Protein AF-A0A7C4AKG2-F1 (afdb_monomer_lite)

Sequence (169 aa):
MPSVFLPKSRSYVWLLIKYLGFLAVGFGIYYTAYYFLSGSSMAKLESRNDQLVRSIRKMEIEFDAARKSDAIGGKTPAETLNLFISALEKGDYNTASQYIALEKRAVWLRDVGTEGPGKVYIQALKKTALRMNAAAPPKEGVSSYVISSPMEISFIKYESGVWKIGRLP

Structure (mmCIF, N/CA/C/O backbone):
data_AF-A0A7C4AKG2-F1
#
_entry.id   AF-A0A7C4AKG2-F1
#
loop_
_atom_site.group_PDB
_atom_site.id
_atom_site.type_symbol
_atom_site.label_atom_id
_atom_site.label_alt_id
_atom_site.label_comp_id
_atom_site.label_asym_id
_atom_site.label_entity_id
_atom_site.label_seq_id
_atom_site.pdbx_PDB_ins_code
_atom_site.Cartn_x
_atom_site.Cartn_y
_atom_site.Cartn_z
_atom_site.occupancy
_atom_site.B_iso_or_equiv
_atom_site.auth_seq_id
_atom_site.auth_comp_id
_atom_site.auth_asym_id
_atom_site.auth_atom_id
_atom_site.pdbx_PDB_model_num
ATOM 1 N N . MET A 1 1 ? 85.076 -5.536 -35.094 1.00 50.56 1 MET A N 1
ATOM 2 C CA . MET A 1 1 ? 83.663 -5.128 -34.936 1.00 50.56 1 MET A CA 1
ATOM 3 C C . MET A 1 1 ? 83.006 -5.208 -36.307 1.00 50.56 1 MET A C 1
ATOM 5 O O . MET A 1 1 ? 83.473 -4.495 -37.187 1.00 50.56 1 MET A O 1
ATOM 9 N N . PRO A 1 2 ? 82.039 -6.108 -36.556 1.00 49.00 2 PRO A N 1
ATOM 10 C CA . PRO A 1 2 ? 81.408 -6.198 -37.867 1.00 49.00 2 PRO A CA 1
ATOM 11 C C . PRO A 1 2 ? 80.412 -5.046 -38.034 1.00 49.00 2 PRO A C 1
ATOM 13 O O . PRO A 1 2 ? 79.529 -4.844 -37.201 1.00 49.00 2 PRO A O 1
ATOM 16 N N . SER A 1 3 ? 80.586 -4.265 -39.097 1.00 54.28 3 SER A N 1
ATOM 17 C CA . SER A 1 3 ? 79.656 -3.222 -39.510 1.00 54.28 3 SER A CA 1
ATOM 18 C C . SER A 1 3 ? 78.363 -3.864 -40.011 1.00 54.28 3 SER A C 1
ATOM 20 O O . SER A 1 3 ? 78.359 -4.668 -40.943 1.00 54.28 3 SER A O 1
ATOM 22 N N . VAL A 1 4 ? 77.249 -3.515 -39.368 1.00 64.44 4 VAL A N 1
ATOM 23 C CA . VAL A 1 4 ? 75.906 -3.920 -39.791 1.00 64.44 4 VAL A CA 1
ATOM 24 C C . VAL A 1 4 ? 75.612 -3.227 -41.122 1.00 64.44 4 VAL A C 1
ATOM 26 O O . VAL A 1 4 ? 75.349 -2.026 -41.171 1.00 64.44 4 VAL A O 1
ATOM 29 N N . PHE A 1 5 ? 75.710 -3.980 -42.217 1.00 57.97 5 PHE A N 1
ATOM 30 C CA . PHE A 1 5 ? 75.322 -3.536 -43.552 1.00 57.97 5 PHE A CA 1
ATOM 31 C C . PHE A 1 5 ? 73.809 -3.286 -43.567 1.00 57.97 5 PHE A C 1
ATOM 33 O O . PHE A 1 5 ? 73.014 -4.222 -43.625 1.00 57.97 5 PHE A O 1
ATOM 40 N N . LEU A 1 6 ? 73.399 -2.018 -43.504 1.00 62.53 6 LEU A N 1
ATOM 41 C CA . LEU A 1 6 ? 72.012 -1.633 -43.749 1.00 62.53 6 LEU A CA 1
ATOM 42 C C . LEU A 1 6 ? 71.757 -1.675 -45.268 1.00 62.53 6 LEU A C 1
ATOM 44 O O . LEU A 1 6 ? 72.402 -0.930 -46.012 1.00 62.53 6 LEU A O 1
ATOM 48 N N . PRO A 1 7 ? 70.855 -2.542 -45.766 1.00 60.66 7 PRO A N 1
ATOM 49 C CA . PRO A 1 7 ? 70.584 -2.645 -47.193 1.00 60.66 7 PRO A CA 1
ATOM 50 C C . PRO A 1 7 ? 69.912 -1.373 -47.737 1.00 60.66 7 PRO A C 1
ATOM 52 O O . PRO A 1 7 ? 69.17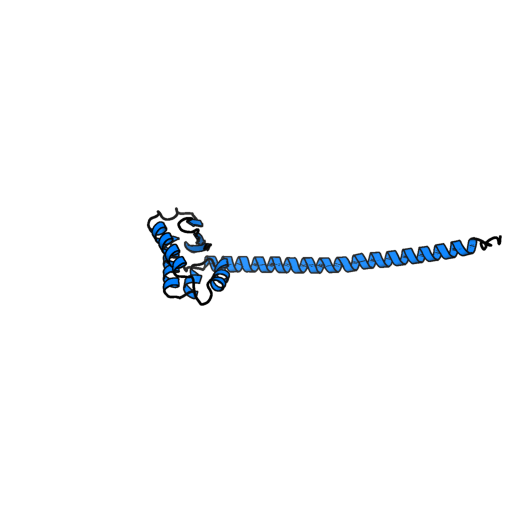4 -0.672 -47.045 1.00 60.66 7 PRO A O 1
ATOM 55 N N . LYS A 1 8 ? 70.182 -1.083 -49.016 1.00 60.53 8 LYS A N 1
ATOM 56 C CA . LYS A 1 8 ? 69.795 0.133 -49.754 1.00 60.53 8 LYS A CA 1
ATOM 57 C C . LYS A 1 8 ? 68.313 0.509 -49.538 1.00 60.53 8 LYS A C 1
ATOM 59 O O . LYS A 1 8 ? 67.394 -0.197 -49.952 1.00 60.53 8 LYS A O 1
ATOM 64 N N . SER A 1 9 ? 68.112 1.677 -48.929 1.00 59.25 9 SER A N 1
ATOM 65 C CA . SER A 1 9 ? 66.906 2.179 -48.239 1.00 59.25 9 SER A CA 1
ATOM 66 C C . SER A 1 9 ? 65.594 2.279 -49.031 1.00 59.25 9 SER A C 1
ATOM 68 O O . SER A 1 9 ? 64.530 2.410 -48.427 1.00 59.25 9 SER A O 1
ATOM 70 N N . ARG A 1 10 ? 65.612 2.203 -50.368 1.00 62.56 10 ARG A N 1
ATOM 71 C CA . ARG A 1 10 ? 64.397 2.376 -51.191 1.00 62.56 10 ARG A CA 1
ATOM 72 C C . ARG A 1 10 ? 63.394 1.223 -51.064 1.00 62.56 10 ARG A C 1
ATOM 74 O O . ARG A 1 10 ? 62.197 1.462 -51.175 1.00 62.56 10 ARG A O 1
ATOM 81 N N . SER A 1 11 ? 63.859 -0.000 -50.800 1.00 71.38 11 SER A N 1
ATOM 82 C CA . SER A 1 11 ? 62.978 -1.176 -50.676 1.00 71.38 11 SER A CA 1
ATOM 83 C C . SER A 1 11 ? 62.216 -1.197 -49.342 1.00 71.38 11 SER A C 1
ATOM 85 O O . SER A 1 11 ? 61.018 -1.474 -49.302 1.00 71.38 11 SER A O 1
ATOM 87 N N . TYR A 1 12 ? 62.880 -0.806 -48.248 1.00 79.69 12 TYR A N 1
ATOM 88 C CA . TYR A 1 12 ? 62.289 -0.806 -46.906 1.00 79.69 12 TYR A CA 1
ATOM 89 C C . TYR A 1 12 ? 61.207 0.267 -46.736 1.00 79.69 12 TYR A C 1
ATOM 91 O O . TYR A 1 12 ? 60.150 -0.002 -46.173 1.00 79.69 12 TYR A O 1
ATOM 99 N N . VAL A 1 13 ? 61.425 1.462 -47.296 1.00 79.19 13 VAL A N 1
ATOM 100 C CA . VAL A 1 13 ? 60.422 2.540 -47.296 1.00 79.19 13 VAL A CA 1
ATOM 101 C C . VAL A 1 13 ? 59.141 2.095 -48.005 1.00 79.19 13 VAL A C 1
ATOM 103 O O . VAL A 1 13 ? 58.044 2.376 -47.532 1.00 79.19 13 VAL A O 1
ATOM 106 N N . TRP A 1 14 ? 59.255 1.346 -49.102 1.00 82.62 14 TRP A N 1
ATOM 107 C CA . TRP A 1 14 ? 58.087 0.878 -49.844 1.00 82.62 14 TRP A CA 1
ATOM 108 C C . TRP A 1 14 ? 57.310 -0.224 -49.106 1.00 82.62 14 TRP A C 1
ATOM 110 O O . TRP A 1 14 ? 56.079 -0.228 -49.117 1.00 82.62 14 TRP A O 1
ATOM 120 N N . LEU A 1 15 ? 58.012 -1.117 -48.400 1.00 85.81 15 LEU A N 1
ATOM 121 C CA . LEU A 1 15 ? 57.387 -2.089 -47.495 1.00 85.81 15 LEU A CA 1
ATOM 122 C C . LEU A 1 15 ? 56.675 -1.398 -46.322 1.00 85.81 15 LEU A C 1
ATOM 124 O O . LEU A 1 15 ? 55.551 -1.768 -45.988 1.00 85.81 15 LEU A O 1
ATOM 128 N N . LEU A 1 16 ? 57.284 -0.354 -45.753 1.00 85.81 16 LEU A N 1
ATOM 129 C CA . LEU A 1 16 ? 56.698 0.434 -44.669 1.00 85.81 16 LEU A CA 1
ATOM 130 C C . LEU A 1 16 ? 55.415 1.154 -45.115 1.00 85.81 16 LEU A C 1
ATOM 132 O O . LEU A 1 16 ? 54.411 1.113 -44.409 1.00 85.81 16 LEU A O 1
ATOM 136 N N . ILE A 1 17 ? 55.420 1.759 -46.308 1.00 88.06 17 ILE A N 1
ATOM 137 C CA . ILE A 1 17 ? 54.239 2.422 -46.887 1.00 88.06 17 ILE A CA 1
ATOM 138 C C . ILE A 1 17 ? 53.090 1.425 -47.071 1.00 88.06 17 ILE A C 1
ATOM 140 O O . ILE A 1 17 ? 51.952 1.728 -46.718 1.00 88.06 17 ILE A O 1
ATOM 144 N N . LYS A 1 18 ? 53.370 0.215 -47.570 1.00 90.06 18 LYS A N 1
ATOM 145 C CA . LYS A 1 18 ? 52.351 -0.838 -47.705 1.00 90.06 18 LYS A CA 1
ATOM 146 C C . LYS A 1 18 ? 51.782 -1.278 -46.365 1.00 90.06 18 LYS A C 1
ATOM 148 O O . LYS A 1 18 ? 50.572 -1.448 -46.245 1.00 90.06 18 LYS A O 1
ATOM 153 N N . TYR A 1 19 ? 52.649 -1.452 -45.372 1.00 92.56 19 TYR A N 1
ATOM 154 C CA . TYR A 1 19 ? 52.239 -1.852 -44.033 1.00 92.56 19 TYR A CA 1
ATOM 155 C C . TYR A 1 19 ? 51.352 -0.787 -43.373 1.00 92.56 19 TYR A C 1
ATOM 157 O O . TYR A 1 19 ? 50.293 -1.111 -42.841 1.00 92.56 19 TYR A O 1
ATOM 165 N N . LEU A 1 20 ? 51.724 0.493 -43.489 1.00 93.06 20 LEU A N 1
ATOM 166 C CA . LEU A 1 20 ? 50.911 1.617 -43.016 1.00 93.06 20 LEU A CA 1
ATOM 167 C C . LEU A 1 20 ? 49.576 1.722 -43.761 1.00 93.06 20 LEU A C 1
ATOM 169 O O . LEU A 1 20 ? 48.547 1.960 -43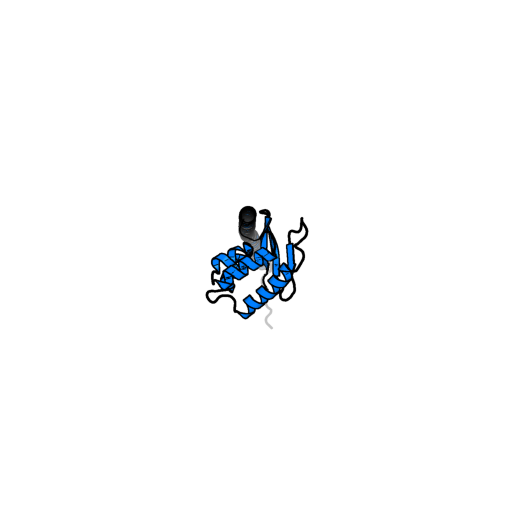.133 1.00 93.06 20 LEU A O 1
ATOM 173 N N . GLY A 1 21 ? 49.571 1.485 -45.075 1.00 93.50 21 GLY A N 1
ATOM 174 C CA . GLY A 1 21 ? 48.341 1.416 -45.865 1.00 93.50 21 GLY A CA 1
ATOM 175 C C . GLY A 1 21 ? 47.401 0.309 -45.380 1.00 93.50 21 GLY A C 1
ATOM 176 O O . GLY A 1 21 ? 46.211 0.548 -45.199 1.00 93.50 21 GLY A O 1
ATOM 177 N N . PHE A 1 22 ? 47.933 -0.881 -45.094 1.00 94.75 22 PHE A N 1
ATOM 178 C CA . PHE A 1 22 ? 47.146 -1.995 -44.561 1.00 94.75 22 PHE A CA 1
ATOM 179 C C . PHE A 1 22 ? 46.589 -1.697 -43.161 1.00 94.75 22 PHE A C 1
ATOM 181 O O . PHE A 1 22 ? 45.421 -1.970 -42.890 1.00 94.75 22 PHE A O 1
ATOM 188 N N . LEU A 1 23 ? 47.391 -1.071 -42.295 1.00 93.81 23 LEU A N 1
ATOM 189 C CA . LEU A 1 23 ? 46.958 -0.613 -40.972 1.00 93.81 23 LEU A CA 1
ATOM 190 C C . LEU A 1 23 ? 45.820 0.407 -41.061 1.00 93.81 23 LEU A C 1
ATOM 192 O O . LEU A 1 23 ? 44.834 0.276 -40.341 1.00 93.81 23 LEU A O 1
ATOM 196 N N . ALA A 1 24 ? 45.924 1.387 -41.962 1.00 94.19 24 ALA A N 1
ATOM 197 C CA . ALA A 1 24 ? 44.886 2.394 -42.164 1.00 94.19 24 ALA A CA 1
ATOM 198 C C . ALA A 1 24 ? 43.566 1.771 -42.648 1.00 94.19 24 ALA A C 1
ATOM 200 O O . ALA A 1 24 ? 42.497 2.119 -42.147 1.00 94.19 24 ALA A O 1
ATOM 201 N N . VAL A 1 25 ? 43.637 0.803 -43.568 1.00 95.12 25 VAL A N 1
ATOM 202 C CA . VAL A 1 25 ? 42.460 0.051 -44.033 1.00 95.12 25 VAL A CA 1
ATOM 203 C C . VAL A 1 25 ? 41.852 -0.771 -42.897 1.00 95.12 25 VAL A C 1
ATOM 205 O O . VAL A 1 25 ? 40.643 -0.708 -42.683 1.00 95.12 25 VAL A O 1
ATOM 208 N N . GLY A 1 26 ? 42.674 -1.486 -42.125 1.00 93.50 26 GLY A N 1
ATOM 209 C CA . GLY A 1 26 ? 42.213 -2.242 -40.960 1.00 93.50 26 GLY A CA 1
ATOM 210 C C . GLY A 1 26 ? 41.526 -1.350 -39.924 1.00 93.50 26 GLY A C 1
ATOM 211 O O . GLY A 1 26 ? 40.462 -1.699 -39.415 1.00 93.50 26 GLY A O 1
ATOM 212 N N . PHE A 1 27 ? 42.077 -0.160 -39.673 1.00 94.44 27 PHE A N 1
ATOM 213 C CA . PHE A 1 27 ? 41.489 0.816 -38.759 1.00 94.44 27 PHE A CA 1
ATOM 214 C C . PHE A 1 27 ? 40.159 1.372 -39.286 1.00 94.44 27 PHE A C 1
ATOM 216 O O . PHE A 1 27 ? 39.202 1.495 -38.526 1.00 94.44 27 PHE A O 1
ATOM 223 N N . GLY A 1 28 ? 40.059 1.636 -40.593 1.00 93.88 28 GLY A N 1
ATOM 224 C CA . GLY A 1 28 ? 38.810 2.054 -41.235 1.00 93.88 28 GLY A CA 1
ATOM 225 C C . GLY A 1 28 ? 37.708 0.992 -41.149 1.00 93.88 28 GLY A C 1
ATOM 226 O O . GLY A 1 28 ? 36.565 1.308 -40.812 1.00 93.88 28 GLY A O 1
ATOM 227 N N . ILE A 1 29 ? 38.048 -0.281 -41.377 1.00 94.06 29 ILE A N 1
ATOM 228 C CA . ILE A 1 29 ? 37.113 -1.410 -41.226 1.00 94.06 29 ILE A CA 1
ATOM 229 C C . ILE A 1 29 ? 36.678 -1.555 -39.762 1.00 94.06 29 ILE A C 1
ATOM 231 O O . ILE A 1 29 ? 35.491 -1.703 -39.481 1.00 94.06 29 ILE A O 1
ATOM 235 N N . TYR A 1 30 ? 37.615 -1.459 -38.817 1.00 91.94 30 TYR A N 1
ATOM 236 C CA . TYR A 1 30 ? 37.304 -1.510 -37.390 1.00 91.94 30 TYR A CA 1
ATOM 237 C C . TYR A 1 30 ? 36.344 -0.386 -36.972 1.00 91.94 30 TYR A C 1
ATOM 239 O O . TYR A 1 30 ? 35.341 -0.645 -36.308 1.00 91.94 30 TYR A O 1
ATOM 247 N N . TYR A 1 31 ? 36.610 0.851 -37.398 1.00 92.38 31 TYR A N 1
ATOM 248 C CA . TYR A 1 31 ? 35.794 2.010 -37.038 1.00 92.38 31 TYR A CA 1
ATOM 249 C C . TYR A 1 31 ? 34.383 1.915 -37.634 1.00 92.38 31 TYR A C 1
ATOM 251 O O . TYR A 1 31 ? 33.394 2.115 -36.933 1.00 92.38 31 TYR A O 1
ATOM 259 N N . THR A 1 32 ? 34.265 1.530 -38.908 1.00 88.50 32 THR A N 1
ATOM 260 C CA . THR A 1 32 ? 32.957 1.338 -39.561 1.00 88.50 32 THR A CA 1
ATOM 261 C C . THR A 1 32 ? 32.143 0.215 -38.912 1.00 88.50 32 THR A C 1
ATOM 263 O O . THR A 1 32 ? 30.958 0.409 -38.634 1.00 88.50 32 THR A O 1
ATOM 266 N N . ALA A 1 33 ? 32.770 -0.918 -38.575 1.00 87.56 33 ALA A N 1
ATOM 267 C CA . ALA A 1 33 ? 32.116 -1.995 -37.835 1.00 87.56 33 ALA A CA 1
ATOM 268 C C . ALA A 1 33 ? 31.666 -1.542 -36.434 1.00 87.56 33 ALA A C 1
ATOM 270 O O . ALA A 1 33 ? 30.532 -1.806 -36.036 1.00 87.56 33 ALA A O 1
ATOM 271 N N . TYR A 1 34 ? 32.509 -0.807 -35.704 1.00 87.31 34 TYR A N 1
ATOM 272 C CA . TYR A 1 34 ? 32.188 -0.300 -34.369 1.00 87.31 34 TYR A CA 1
ATOM 273 C C . TYR A 1 34 ? 30.950 0.610 -34.368 1.00 87.31 34 TYR A C 1
ATOM 275 O O . TYR A 1 34 ? 30.047 0.418 -33.549 1.00 87.31 34 TYR A O 1
ATOM 283 N N . TYR A 1 35 ? 30.847 1.556 -35.308 1.00 84.19 35 TYR A N 1
ATOM 284 C CA . TYR A 1 35 ? 29.681 2.446 -35.408 1.00 84.19 35 TYR A CA 1
ATOM 285 C C . TYR A 1 35 ? 28.405 1.702 -35.824 1.00 84.19 35 TYR A C 1
ATOM 287 O O . TYR A 1 35 ? 27.331 1.959 -35.280 1.00 84.19 35 TYR A O 1
ATOM 295 N N . PHE A 1 36 ? 28.512 0.734 -36.737 1.00 84.75 36 PHE A N 1
ATOM 296 C CA . PHE A 1 36 ? 27.357 -0.049 -37.177 1.00 84.75 36 PHE A CA 1
ATOM 297 C C . PHE A 1 36 ? 26.822 -0.976 -36.069 1.00 84.75 36 PHE A C 1
ATOM 299 O O . PHE A 1 36 ? 25.615 -1.026 -35.818 1.00 84.75 36 PHE A O 1
ATOM 306 N N . LEU A 1 37 ? 27.709 -1.671 -35.343 1.00 75.94 37 LEU A N 1
ATOM 307 C CA . LEU A 1 37 ? 27.306 -2.543 -34.234 1.00 75.94 37 LEU A CA 1
ATOM 308 C C . LEU A 1 37 ? 26.783 -1.751 -33.024 1.00 75.94 37 LEU A C 1
ATOM 310 O O . LEU A 1 37 ? 25.796 -2.167 -32.407 1.00 75.94 37 LEU A O 1
ATOM 314 N N . SER A 1 38 ? 27.385 -0.603 -32.699 1.00 71.00 38 SER A N 1
ATOM 315 C CA . SER A 1 38 ? 26.947 0.230 -31.567 1.00 71.00 38 SER A CA 1
ATOM 316 C C . SER A 1 38 ? 25.569 0.870 -31.796 1.00 71.00 38 SER A C 1
ATOM 318 O O . SER A 1 38 ? 24.749 0.871 -30.875 1.00 71.00 38 SER A O 1
ATOM 320 N N . GLY A 1 39 ? 25.237 1.288 -33.025 1.00 67.88 39 GLY A N 1
ATOM 321 C CA . GLY A 1 39 ? 23.898 1.791 -33.371 1.00 67.88 39 GLY A CA 1
ATOM 322 C C . GLY A 1 39 ? 22.780 0.753 -33.190 1.00 67.88 39 GLY A C 1
ATOM 323 O O . GLY A 1 39 ? 21.706 1.068 -32.674 1.00 67.88 39 GLY A O 1
ATOM 324 N N . SER A 1 40 ? 23.044 -0.518 -33.518 1.00 63.62 40 SER A N 1
ATOM 325 C CA . SER A 1 40 ? 22.061 -1.606 -33.356 1.00 63.62 40 SER A CA 1
ATOM 326 C C . SER A 1 40 ? 21.737 -1.937 -31.889 1.00 63.62 40 SER A C 1
ATOM 328 O O . SER A 1 40 ? 20.643 -2.415 -31.576 1.00 63.62 40 SER A O 1
ATOM 330 N N . SER A 1 41 ? 22.673 -1.656 -30.977 1.00 64.56 41 SER A N 1
ATOM 331 C CA . SER A 1 41 ? 22.493 -1.877 -29.538 1.00 64.56 41 SER A CA 1
ATOM 332 C C . SER A 1 41 ? 21.624 -0.789 -28.901 1.00 64.56 41 SER A C 1
ATOM 334 O O . SER A 1 41 ? 20.784 -1.097 -28.054 1.00 64.56 41 SER A O 1
ATOM 336 N N . MET A 1 42 ? 21.754 0.459 -29.362 1.00 63.66 42 MET A N 1
ATOM 337 C CA . MET A 1 42 ? 20.968 1.595 -28.863 1.00 63.66 42 MET A CA 1
ATOM 338 C C . MET A 1 42 ? 19.490 1.502 -29.263 1.00 63.66 42 MET A C 1
ATOM 340 O O . MET A 1 42 ? 18.624 1.687 -28.413 1.00 63.66 42 MET A O 1
ATOM 344 N N . ALA A 1 43 ? 19.184 1.083 -30.496 1.00 68.88 43 ALA A N 1
ATOM 345 C CA . ALA A 1 43 ? 17.798 0.883 -30.936 1.00 68.88 43 ALA A CA 1
ATOM 346 C C . ALA A 1 43 ? 17.054 -0.184 -30.099 1.00 68.88 43 ALA A C 1
ATOM 348 O O . ALA A 1 43 ? 15.869 -0.047 -29.788 1.00 68.88 43 ALA A O 1
ATOM 349 N N . LYS A 1 44 ? 17.753 -1.250 -29.674 1.00 73.19 44 LYS A N 1
ATOM 350 C CA . LYS A 1 44 ? 17.175 -2.272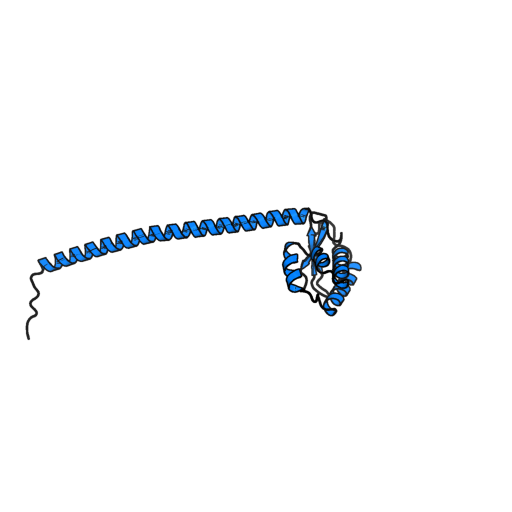 -28.782 1.00 73.19 44 LYS A CA 1
ATOM 351 C C . LYS A 1 44 ? 16.950 -1.740 -27.365 1.00 73.19 44 LYS A C 1
ATOM 353 O O . LYS A 1 44 ? 15.936 -2.083 -26.761 1.00 73.19 44 LYS A O 1
ATOM 358 N N . LEU A 1 45 ? 17.853 -0.911 -26.843 1.00 73.12 45 LEU A N 1
ATOM 359 C CA . LEU A 1 45 ? 17.699 -0.258 -25.537 1.00 73.12 45 LEU A CA 1
ATOM 360 C C . LEU A 1 45 ? 16.498 0.697 -25.518 1.00 73.12 45 LEU A C 1
ATOM 362 O O . LEU A 1 45 ? 15.676 0.618 -24.607 1.00 73.12 45 LEU A O 1
ATOM 366 N N . GLU A 1 46 ? 16.352 1.526 -26.549 1.00 76.25 46 GLU A N 1
ATOM 367 C CA . GLU A 1 46 ? 15.237 2.469 -26.682 1.00 76.25 46 GLU A CA 1
ATOM 368 C C . GLU A 1 46 ? 13.893 1.735 -26.775 1.00 76.25 46 GLU A C 1
ATOM 370 O O . GLU A 1 46 ? 12.982 2.004 -25.995 1.00 76.25 46 GLU A O 1
ATOM 375 N N . SER A 1 47 ? 13.808 0.684 -27.599 1.00 78.69 47 SER A N 1
ATOM 376 C CA . SER A 1 47 ? 12.583 -0.123 -27.706 1.00 78.69 47 SER A CA 1
ATOM 377 C C . SER A 1 47 ? 12.167 -0.795 -26.387 1.00 78.69 47 SER A C 1
ATOM 379 O O . SER A 1 47 ? 10.972 -0.892 -26.097 1.00 78.69 47 SER A O 1
ATOM 381 N N . ARG A 1 48 ? 13.132 -1.238 -25.564 1.00 79.56 48 ARG A N 1
ATOM 382 C CA . ARG A 1 48 ? 12.872 -1.824 -24.237 1.00 79.56 48 ARG A CA 1
ATOM 383 C C . ARG A 1 48 ? 12.376 -0.771 -23.254 1.00 79.56 48 ARG A C 1
ATOM 385 O O . ARG A 1 48 ? 11.418 -1.035 -22.531 1.00 79.56 48 ARG A O 1
ATOM 392 N N . ASN A 1 49 ? 12.982 0.414 -23.260 1.00 83.69 49 ASN A N 1
ATOM 393 C CA . ASN A 1 49 ? 12.535 1.531 -22.434 1.00 83.69 49 ASN A CA 1
ATOM 394 C C . ASN A 1 49 ? 11.121 1.975 -22.822 1.00 83.69 49 ASN A C 1
ATOM 396 O O . ASN A 1 49 ? 10.274 2.119 -21.947 1.00 83.69 49 ASN A O 1
ATOM 400 N N . ASP A 1 50 ? 10.814 2.081 -24.114 1.00 86.50 50 ASP A N 1
ATOM 401 C CA . ASP A 1 50 ? 9.468 2.437 -24.570 1.00 86.50 50 ASP A CA 1
ATOM 402 C C . ASP A 1 50 ? 8.423 1.384 -24.195 1.00 86.50 50 ASP A C 1
ATOM 404 O O . ASP A 1 50 ? 7.274 1.705 -23.888 1.00 86.50 50 ASP A O 1
ATOM 408 N N . GLN A 1 51 ? 8.778 0.099 -24.257 1.00 89.31 51 GLN A N 1
ATOM 409 C CA . GLN A 1 51 ? 7.898 -0.973 -23.790 1.00 89.31 51 GLN A CA 1
ATOM 410 C C . GLN A 1 51 ? 7.653 -0.878 -22.282 1.00 89.31 51 GLN A C 1
ATOM 412 O O . GLN A 1 51 ? 6.505 -1.006 -21.860 1.00 89.31 51 GLN A O 1
ATOM 417 N N . LEU A 1 52 ? 8.693 -0.592 -21.495 1.00 88.50 52 LEU A N 1
ATOM 418 C CA . LEU A 1 52 ? 8.593 -0.409 -20.049 1.00 88.50 52 LEU A CA 1
ATOM 419 C C . LEU A 1 52 ? 7.733 0.808 -19.681 1.00 88.50 52 LEU A C 1
ATOM 421 O O . LEU A 1 52 ? 6.841 0.713 -18.846 1.00 88.50 52 LEU A O 1
ATOM 425 N N . VAL A 1 53 ? 7.945 1.948 -20.337 1.00 90.12 53 VAL A N 1
ATOM 426 C CA . VAL A 1 53 ? 7.140 3.158 -20.110 1.00 90.12 53 VAL A CA 1
ATOM 427 C C . VAL A 1 53 ? 5.677 2.905 -20.474 1.00 90.12 53 VAL A C 1
ATOM 429 O O . VAL A 1 53 ? 4.772 3.291 -19.734 1.00 90.12 53 VAL A O 1
ATOM 432 N N . ARG A 1 54 ? 5.418 2.211 -21.591 1.00 90.69 54 ARG A N 1
ATOM 433 C CA . ARG A 1 54 ? 4.053 1.845 -21.995 1.00 90.69 54 ARG A CA 1
ATOM 434 C C . ARG A 1 54 ? 3.393 0.879 -21.017 1.00 90.69 54 ARG A C 1
ATOM 436 O O . ARG A 1 54 ? 2.202 1.038 -20.762 1.00 90.69 54 ARG A O 1
ATOM 443 N N . SER A 1 55 ? 4.117 -0.108 -20.488 1.00 88.75 55 SER A N 1
ATOM 444 C CA . SER A 1 55 ? 3.551 -1.049 -19.518 1.00 88.75 55 SER A CA 1
ATOM 445 C C . SER A 1 55 ? 3.246 -0.368 -18.186 1.00 88.75 55 SER A C 1
ATOM 447 O O . SER A 1 55 ? 2.152 -0.557 -17.664 1.00 88.75 55 SER A O 1
ATOM 449 N N . ILE A 1 56 ? 4.141 0.492 -17.689 1.00 88.00 56 ILE A N 1
ATOM 450 C CA . ILE A 1 56 ? 3.910 1.291 -16.476 1.00 88.00 56 ILE A CA 1
ATOM 451 C C . ILE A 1 56 ? 2.681 2.184 -16.643 1.00 88.00 56 ILE A C 1
ATOM 453 O O . ILE A 1 56 ? 1.783 2.138 -15.808 1.00 88.00 56 ILE A O 1
ATOM 457 N N . ARG A 1 57 ? 2.581 2.914 -17.761 1.00 90.19 57 ARG A N 1
ATOM 458 C CA . ARG A 1 57 ? 1.424 3.777 -18.034 1.00 90.19 57 ARG A CA 1
ATOM 459 C C . ARG A 1 57 ? 0.115 2.988 -18.100 1.00 90.19 57 ARG A C 1
ATOM 461 O O . ARG A 1 57 ? -0.904 3.456 -17.607 1.00 90.19 57 ARG A O 1
ATOM 468 N N . LYS A 1 58 ? 0.117 1.805 -18.724 1.00 90.31 58 LYS A N 1
ATOM 469 C CA . LYS A 1 58 ? -1.074 0.941 -18.761 1.00 90.31 58 LYS A CA 1
ATOM 470 C C . LYS A 1 58 ? -1.487 0.502 -17.359 1.00 90.31 58 LYS A C 1
ATOM 472 O O . LYS A 1 58 ? -2.659 0.623 -17.029 1.00 90.31 58 LYS A O 1
ATOM 477 N N . MET A 1 59 ? -0.529 0.070 -16.538 1.00 86.00 59 MET A N 1
ATOM 478 C CA . MET A 1 59 ? -0.797 -0.299 -15.148 1.00 86.00 59 MET A CA 1
ATOM 479 C C . MET A 1 59 ? -1.360 0.882 -14.351 1.00 86.00 59 MET A C 1
ATOM 481 O O . MET A 1 59 ? -2.343 0.704 -13.645 1.00 86.00 59 MET A O 1
ATOM 485 N N . GLU A 1 60 ? -0.802 2.089 -14.491 1.00 85.44 60 GLU A N 1
ATOM 486 C CA . GLU A 1 60 ? -1.347 3.299 -13.852 1.00 85.44 60 GLU A CA 1
ATOM 487 C C . GLU A 1 60 ? -2.803 3.557 -14.246 1.00 85.44 60 GLU A C 1
ATOM 489 O O . GLU A 1 60 ? -3.639 3.750 -13.370 1.00 85.44 60 GLU A O 1
ATOM 494 N N . ILE A 1 61 ? -3.133 3.485 -15.538 1.00 89.38 61 ILE A N 1
ATOM 495 C CA . ILE A 1 61 ? -4.507 3.690 -16.023 1.00 89.38 61 ILE A CA 1
ATOM 496 C C . ILE A 1 61 ? -5.459 2.621 -15.469 1.00 89.38 61 ILE A C 1
ATOM 498 O O . ILE A 1 61 ? -6.583 2.935 -15.078 1.00 89.38 61 ILE A O 1
ATOM 502 N N . GLU A 1 62 ? -5.027 1.360 -15.434 1.00 88.12 62 GLU A N 1
ATOM 503 C CA . GLU A 1 62 ? -5.819 0.257 -14.883 1.00 88.12 62 GLU A CA 1
ATOM 504 C C . GLU A 1 62 ? -6.048 0.427 -13.377 1.00 88.12 62 GLU A C 1
ATOM 506 O O . GLU A 1 62 ? -7.178 0.273 -12.908 1.00 88.12 62 GLU A O 1
ATOM 511 N N . PHE A 1 63 ? -5.012 0.809 -12.622 1.00 86.81 63 PHE A N 1
ATOM 512 C CA . PHE A 1 63 ? -5.143 1.127 -11.202 1.00 86.81 63 PHE A CA 1
ATOM 513 C C . PHE A 1 63 ? -6.058 2.331 -1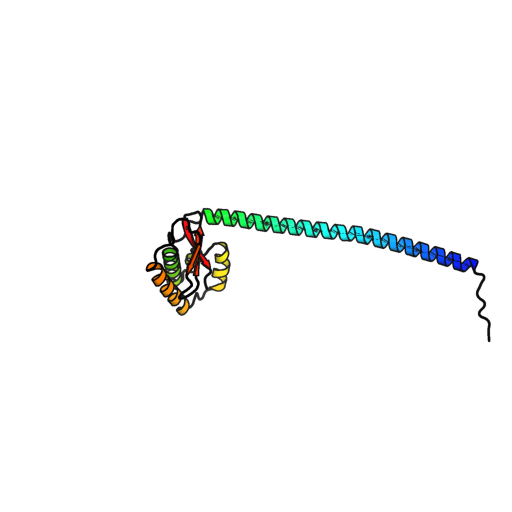0.988 1.00 86.81 63 PHE A C 1
ATOM 515 O O . PHE A 1 63 ? -6.937 2.268 -10.135 1.00 86.81 63 PHE A O 1
ATOM 522 N N . ASP A 1 64 ? -5.922 3.395 -11.775 1.00 86.69 64 ASP A N 1
ATOM 523 C CA . ASP A 1 64 ? -6.790 4.569 -11.706 1.00 86.69 64 ASP A CA 1
ATOM 524 C C . ASP A 1 64 ? -8.253 4.203 -11.934 1.00 86.69 64 ASP A C 1
ATOM 526 O O . ASP A 1 64 ? -9.113 4.566 -11.131 1.00 86.69 64 ASP A O 1
ATOM 530 N N . ALA A 1 65 ? -8.544 3.439 -12.986 1.00 88.62 65 ALA A N 1
ATOM 531 C CA . ALA A 1 65 ? -9.893 2.964 -13.263 1.00 88.62 65 ALA A CA 1
ATOM 532 C C . ALA A 1 65 ? -10.433 2.101 -12.111 1.00 88.62 65 ALA A C 1
ATOM 534 O O . ALA A 1 65 ? -11.549 2.325 -11.635 1.00 88.62 65 ALA A O 1
ATOM 535 N N . ALA A 1 66 ? -9.622 1.167 -11.607 1.00 88.06 66 ALA A N 1
ATOM 536 C CA . ALA A 1 66 ? -10.003 0.301 -10.501 1.00 88.06 66 ALA A CA 1
ATOM 537 C C . ALA A 1 66 ? -10.284 1.101 -9.218 1.00 88.06 66 ALA A C 1
ATOM 539 O O . ALA A 1 66 ? -11.317 0.882 -8.586 1.00 88.06 66 ALA A O 1
ATOM 540 N N . ARG A 1 67 ? -9.441 2.084 -8.875 1.00 88.19 67 ARG A N 1
ATOM 541 C CA . ARG A 1 67 ? -9.633 2.979 -7.720 1.00 88.19 67 ARG A CA 1
ATOM 542 C C . ARG A 1 67 ? -10.925 3.779 -7.810 1.00 88.19 67 ARG A C 1
ATOM 544 O O . ARG A 1 67 ? -11.606 3.938 -6.801 1.00 88.19 67 ARG A O 1
ATOM 551 N N . LYS A 1 68 ? -11.279 4.257 -9.004 1.00 88.06 68 LYS A N 1
ATOM 552 C CA . LYS A 1 68 ? -12.525 5.005 -9.237 1.00 88.06 68 LYS A CA 1
ATOM 553 C C . LYS A 1 68 ? -13.768 4.154 -9.013 1.00 88.06 68 LYS A C 1
ATOM 555 O O . LYS A 1 68 ? -14.759 4.651 -8.491 1.00 88.06 68 LYS A O 1
ATOM 560 N N . SER A 1 69 ? -13.707 2.878 -9.389 1.00 89.44 69 SER A N 1
ATOM 561 C CA . SER A 1 69 ? -14.815 1.931 -9.210 1.00 89.44 69 SER A CA 1
ATOM 562 C C . SER A 1 69 ? -14.858 1.248 -7.837 1.00 89.44 69 SER A C 1
ATOM 564 O O . SER A 1 69 ? -15.861 0.619 -7.504 1.00 89.44 69 SER A O 1
ATOM 566 N N . ASP A 1 70 ? -13.790 1.335 -7.039 1.00 90.50 70 ASP A N 1
ATOM 567 C CA . ASP A 1 70 ? -13.694 0.628 -5.763 1.00 90.50 70 ASP A CA 1
ATOM 568 C C . ASP A 1 70 ? -14.557 1.316 -4.697 1.00 90.50 70 ASP A C 1
ATOM 570 O O . ASP A 1 70 ? -14.220 2.384 -4.186 1.00 90.50 70 ASP A O 1
ATOM 574 N N . ALA A 1 71 ? -15.677 0.681 -4.361 1.00 92.06 71 ALA A N 1
ATOM 575 C CA . ALA A 1 71 ? -16.632 1.140 -3.355 1.00 92.06 71 ALA A CA 1
ATOM 576 C C . ALA A 1 71 ? -16.467 0.443 -1.990 1.00 92.06 71 ALA A C 1
ATOM 578 O O . ALA A 1 71 ? -17.330 0.570 -1.123 1.00 92.06 71 ALA A O 1
ATOM 579 N N . ILE A 1 72 ? -15.392 -0.324 -1.782 1.00 92.75 72 ILE A N 1
ATOM 580 C CA . ILE A 1 72 ? -15.198 -1.103 -0.556 1.00 92.75 72 ILE A CA 1
ATOM 581 C C . ILE A 1 72 ? -14.417 -0.263 0.453 1.00 92.75 72 ILE A C 1
ATOM 583 O O . ILE A 1 72 ? -13.247 0.034 0.257 1.00 92.75 72 ILE A O 1
ATOM 587 N N . GLY A 1 73 ? -15.023 0.113 1.569 1.00 93.62 73 GLY A N 1
ATOM 588 C CA . GLY A 1 73 ? -14.349 0.908 2.594 1.00 93.62 73 GLY A CA 1
ATOM 589 C C . GLY A 1 73 ? -15.334 1.707 3.421 1.00 93.62 73 GLY A C 1
ATOM 590 O O . GLY A 1 73 ? -16.532 1.716 3.146 1.00 93.62 73 GLY A O 1
ATOM 591 N N . GLY A 1 74 ? -14.824 2.371 4.451 1.00 94.25 74 GLY A N 1
ATOM 592 C CA . GLY A 1 74 ? -15.629 3.273 5.261 1.00 94.25 74 GLY A CA 1
ATOM 593 C C . GLY A 1 74 ? -15.749 4.653 4.619 1.00 94.25 74 GLY A C 1
ATOM 594 O O . GLY A 1 74 ? -14.870 5.096 3.877 1.00 94.25 74 GLY A O 1
ATOM 595 N N . LYS A 1 75 ? -16.802 5.388 4.981 1.00 94.06 75 LYS A N 1
ATOM 596 C CA . LYS A 1 75 ? -16.961 6.818 4.666 1.00 94.06 75 LYS A CA 1
ATOM 597 C C . LYS A 1 75 ? -15.972 7.687 5.442 1.00 94.06 75 LYS A C 1
ATOM 599 O O . LYS A 1 75 ? -15.727 8.837 5.076 1.00 94.06 75 LYS A O 1
ATOM 604 N N . THR A 1 76 ? -15.382 7.134 6.500 1.00 95.25 76 THR A N 1
ATOM 605 C CA . THR A 1 76 ? -14.328 7.767 7.297 1.00 95.25 76 THR A CA 1
ATOM 606 C C . THR A 1 76 ? -13.094 6.861 7.424 1.00 95.25 76 THR A C 1
ATOM 608 O O . THR A 1 76 ? -13.210 5.632 7.306 1.00 95.25 76 THR A O 1
ATOM 611 N N . PRO A 1 77 ? -11.907 7.429 7.723 1.00 96.19 77 PRO A N 1
ATOM 612 C CA . PRO A 1 77 ? -10.725 6.637 8.062 1.00 96.19 77 PRO A CA 1
ATOM 613 C C . PRO A 1 77 ? -10.975 5.687 9.240 1.00 96.19 77 PRO A C 1
ATOM 615 O O . PRO A 1 77 ? -10.541 4.538 9.221 1.00 96.19 77 PRO A O 1
ATOM 618 N N . ALA A 1 78 ? -11.718 6.153 10.250 1.00 96.12 78 ALA A N 1
ATOM 619 C CA . ALA A 1 78 ? -12.008 5.390 11.460 1.00 96.12 78 ALA A CA 1
ATOM 620 C C . ALA A 1 78 ? -12.907 4.182 11.167 1.00 96.12 78 ALA A C 1
ATOM 622 O O . ALA A 1 78 ? -12.596 3.064 11.570 1.00 96.12 78 ALA A O 1
ATOM 623 N N . GLU A 1 79 ? -13.971 4.383 10.388 1.00 96.31 79 GLU A N 1
ATOM 624 C CA . GLU A 1 79 ? -14.852 3.307 9.926 1.00 96.31 79 GLU A CA 1
ATOM 625 C C . GLU A 1 79 ? -14.085 2.263 9.106 1.00 96.31 79 GLU A C 1
ATOM 627 O O . GLU A 1 79 ? -14.213 1.068 9.358 1.00 96.31 79 GLU A O 1
ATOM 632 N N . THR A 1 80 ? -13.218 2.707 8.192 1.00 97.31 80 THR A N 1
ATOM 633 C CA . THR A 1 80 ? -12.369 1.808 7.392 1.00 97.31 80 THR A CA 1
ATOM 634 C C . THR A 1 80 ? -11.455 0.966 8.275 1.00 97.31 80 THR A C 1
ATOM 636 O O . THR A 1 80 ? -11.343 -0.243 8.076 1.00 97.31 80 THR A O 1
ATOM 639 N N . LEU A 1 81 ? -10.828 1.581 9.281 1.00 96.88 81 LEU A N 1
ATOM 640 C CA . LEU A 1 81 ? -9.973 0.867 10.222 1.00 96.88 81 LEU A CA 1
ATOM 641 C C . LEU A 1 81 ? -10.767 -0.147 11.060 1.00 96.88 81 LEU A C 1
ATOM 643 O O . LEU A 1 81 ? -10.293 -1.259 11.273 1.00 96.88 81 LEU A O 1
ATOM 647 N N . ASN A 1 82 ? -11.981 0.196 11.496 1.00 97.31 82 ASN A N 1
ATOM 648 C CA . ASN A 1 82 ? -12.848 -0.725 12.238 1.00 97.31 82 ASN A CA 1
ATOM 649 C C . ASN A 1 82 ? -13.257 -1.937 11.383 1.00 97.31 82 ASN A C 1
ATOM 651 O O . ASN A 1 82 ? -13.210 -3.069 11.865 1.00 97.31 82 ASN A O 1
ATOM 655 N N . LEU A 1 83 ? -13.614 -1.719 10.111 1.00 97.62 83 LEU A N 1
ATOM 656 C CA . LEU A 1 83 ? -13.937 -2.793 9.165 1.00 97.62 83 LEU A CA 1
ATOM 657 C C . LEU A 1 83 ? -12.734 -3.715 8.926 1.00 97.62 83 LEU A C 1
ATOM 659 O O . LEU A 1 83 ? -12.870 -4.939 8.967 1.00 97.62 83 LEU A O 1
ATOM 663 N N . PHE A 1 84 ? -11.550 -3.124 8.755 1.00 97.19 84 PHE A N 1
ATOM 664 C CA . PHE A 1 84 ? -10.293 -3.852 8.628 1.00 97.19 84 PHE A CA 1
ATOM 665 C C . PHE A 1 84 ? -10.002 -4.718 9.858 1.00 97.19 84 PHE A C 1
ATOM 667 O O . PHE A 1 84 ? -9.779 -5.919 9.720 1.00 97.19 84 PHE A O 1
ATOM 674 N N . ILE A 1 85 ? -10.071 -4.143 11.063 1.00 96.38 85 ILE A N 1
ATOM 675 C CA . ILE A 1 85 ? -9.868 -4.878 12.319 1.00 96.38 85 ILE A CA 1
ATOM 676 C C . ILE A 1 85 ? -10.884 -6.017 12.444 1.00 96.38 85 ILE A C 1
ATOM 678 O O . ILE A 1 85 ? -10.493 -7.135 12.759 1.00 96.38 85 ILE A O 1
ATOM 682 N N . SER A 1 86 ? -12.163 -5.772 12.143 1.00 96.94 86 SER A N 1
ATOM 683 C CA . SER A 1 86 ? -13.201 -6.805 12.228 1.00 96.94 86 SER A CA 1
ATOM 684 C C . SER A 1 86 ? -12.920 -7.995 11.306 1.00 96.94 86 SER A C 1
ATOM 686 O O . SER A 1 86 ? -13.128 -9.140 11.703 1.00 96.94 86 SER A O 1
ATOM 688 N N . ALA A 1 87 ? -12.420 -7.745 10.092 1.00 95.81 87 ALA A N 1
ATOM 689 C CA . ALA A 1 87 ? -12.006 -8.806 9.178 1.00 95.81 87 ALA A CA 1
ATOM 690 C C . ALA A 1 87 ? -10.781 -9.574 9.708 1.00 95.81 87 ALA A C 1
ATOM 692 O O . ALA A 1 87 ? -10.779 -10.805 9.694 1.00 95.81 87 ALA A O 1
ATOM 693 N N . LEU A 1 88 ? -9.784 -8.868 10.261 1.00 94.88 88 LEU A N 1
ATOM 694 C CA . LEU A 1 88 ? -8.612 -9.497 10.881 1.00 94.88 88 LEU A CA 1
ATOM 695 C C . LEU A 1 88 ? -8.975 -10.390 12.070 1.00 94.88 88 LEU A C 1
ATOM 697 O O . LEU A 1 88 ? -8.430 -11.481 12.204 1.00 94.88 88 LEU A O 1
ATOM 701 N N . GLU A 1 89 ? -9.901 -9.955 12.923 1.00 94.62 89 GLU A N 1
ATOM 702 C CA . GLU A 1 89 ? -10.349 -10.736 14.082 1.00 94.62 89 GLU A CA 1
ATOM 703 C C . GLU A 1 89 ? -11.093 -12.013 13.695 1.00 94.62 89 GLU A C 1
ATOM 705 O O . GLU A 1 89 ? -11.058 -12.994 14.434 1.00 94.62 89 GLU A O 1
ATOM 710 N N . LYS A 1 90 ? -11.736 -12.010 12.526 1.00 94.56 90 LYS A N 1
ATOM 711 C CA . LYS A 1 90 ? -12.382 -13.189 11.941 1.00 94.56 90 LYS A CA 1
ATOM 712 C C . LYS A 1 90 ? -11.395 -14.114 11.221 1.00 94.56 90 LYS A C 1
ATOM 714 O O . LYS A 1 90 ? -11.810 -15.164 10.746 1.00 94.56 90 LYS A O 1
ATOM 719 N N . GLY A 1 91 ? -10.118 -13.732 11.118 1.00 92.62 91 GLY A N 1
ATOM 720 C CA . GLY A 1 91 ? -9.116 -14.454 10.330 1.00 92.62 91 GLY A CA 1
ATOM 721 C C . GLY A 1 91 ? -9.327 -14.345 8.816 1.00 92.62 91 GLY A C 1
ATOM 722 O O . GLY A 1 91 ? -8.743 -15.114 8.059 1.00 92.62 91 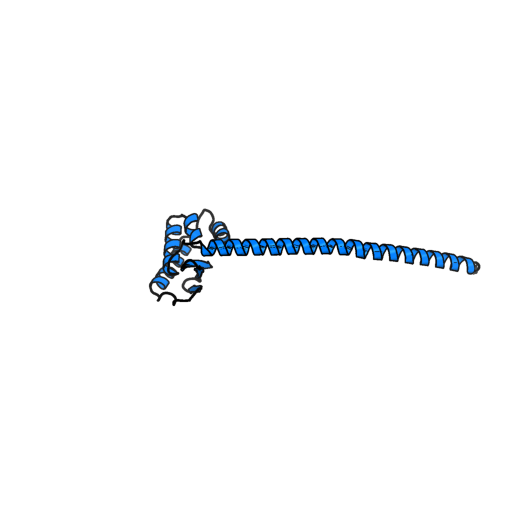GLY A O 1
ATOM 723 N N . ASP A 1 92 ? -10.157 -13.406 8.354 1.00 94.19 92 ASP A N 1
ATOM 724 C CA . ASP A 1 92 ? -10.451 -13.222 6.935 1.00 94.19 92 ASP A CA 1
ATOM 725 C C . ASP A 1 92 ? -9.505 -12.180 6.324 1.00 94.19 92 ASP A C 1
ATOM 727 O O . ASP A 1 92 ? -9.835 -10.999 6.162 1.00 94.19 92 ASP A O 1
ATOM 731 N N . TYR A 1 93 ? -8.286 -12.621 6.006 1.00 92.69 93 TYR A N 1
ATOM 732 C CA . TYR A 1 93 ? -7.253 -11.755 5.432 1.00 92.69 93 TYR A CA 1
ATOM 733 C C . TYR A 1 93 ? -7.596 -11.298 4.014 1.00 92.69 93 TYR A C 1
ATOM 735 O O . TYR A 1 93 ? -7.223 -10.194 3.622 1.00 92.69 93 TYR A O 1
ATOM 743 N N . ASN A 1 94 ? -8.360 -12.094 3.263 1.00 92.31 94 ASN A N 1
ATOM 744 C CA . ASN A 1 94 ? -8.821 -11.703 1.935 1.00 92.31 94 ASN A CA 1
ATOM 745 C C . ASN A 1 94 ? -9.734 -10.482 2.032 1.00 92.31 94 ASN A C 1
ATOM 747 O O . ASN A 1 94 ? -9.466 -9.474 1.375 1.00 92.31 94 ASN A O 1
ATOM 751 N N . THR A 1 95 ? -10.738 -10.524 2.909 1.00 94.81 95 THR A N 1
ATOM 752 C CA . THR A 1 95 ? -11.616 -9.377 3.169 1.00 94.81 95 THR A CA 1
ATOM 753 C C . THR A 1 95 ? -10.854 -8.213 3.797 1.00 94.81 95 THR A C 1
ATOM 755 O O . THR A 1 95 ? -11.039 -7.072 3.381 1.00 94.81 95 THR A O 1
ATOM 758 N N . ALA A 1 96 ? -9.935 -8.465 4.735 1.00 95.69 96 ALA A N 1
ATOM 759 C CA . ALA A 1 96 ? -9.118 -7.407 5.331 1.00 95.69 96 ALA A CA 1
ATOM 760 C C . ALA A 1 96 ? -8.298 -6.649 4.269 1.00 95.69 96 ALA A C 1
ATOM 762 O O . ALA A 1 96 ? -8.267 -5.417 4.251 1.00 95.69 96 ALA A O 1
ATOM 763 N N . SER A 1 97 ? -7.704 -7.372 3.318 1.00 95.38 97 SER A N 1
ATOM 764 C CA . SER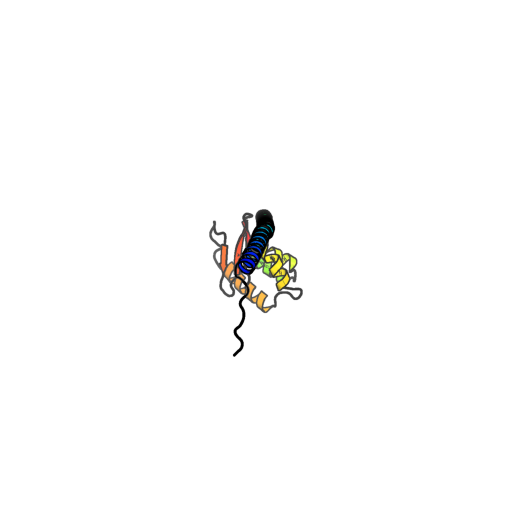 A 1 97 ? -6.903 -6.788 2.240 1.00 95.38 97 SER A CA 1
ATOM 765 C C . SER A 1 97 ? -7.695 -5.830 1.341 1.00 95.38 97 SER A C 1
ATOM 767 O O . SER A 1 97 ? -7.122 -4.915 0.743 1.00 95.38 97 SER A O 1
ATOM 769 N N . GLN A 1 98 ? -9.022 -5.977 1.264 1.00 95.69 98 GLN A N 1
ATOM 770 C CA . GLN A 1 98 ? -9.863 -5.101 0.451 1.00 95.69 98 GLN A CA 1
ATOM 771 C C . GLN A 1 98 ? -9.895 -3.665 0.983 1.00 95.69 98 GLN A C 1
ATOM 773 O O . GLN A 1 98 ? -10.025 -2.735 0.188 1.00 95.69 98 GLN A O 1
ATOM 778 N N . TYR A 1 99 ? -9.694 -3.459 2.287 1.00 96.75 99 TYR A N 1
ATOM 779 C CA . TYR A 1 99 ? -9.628 -2.128 2.906 1.00 96.75 99 TYR A CA 1
ATOM 780 C C . TYR A 1 99 ? -8.273 -1.431 2.726 1.00 96.75 99 TYR A C 1
ATOM 782 O O . TYR A 1 99 ? -8.129 -0.254 3.059 1.00 96.75 99 TYR A O 1
ATOM 790 N N . ILE A 1 100 ? -7.280 -2.134 2.182 1.00 96.44 100 ILE A N 1
ATOM 791 C CA . ILE A 1 100 ? -5.959 -1.595 1.859 1.00 96.44 100 ILE A CA 1
ATOM 792 C C . ILE A 1 100 ? -5.980 -1.017 0.444 1.00 96.44 100 ILE A C 1
ATOM 794 O O . ILE A 1 100 ? -6.678 -1.527 -0.441 1.00 96.44 100 ILE A O 1
ATOM 798 N N . ALA A 1 101 ? -5.210 0.054 0.240 1.00 95.38 101 ALA A N 1
ATOM 799 C CA . ALA A 1 101 ? -5.004 0.654 -1.069 1.00 95.38 101 ALA A CA 1
ATOM 800 C C . ALA A 1 101 ? -4.545 -0.408 -2.081 1.00 95.38 101 ALA A C 1
ATOM 802 O O . ALA A 1 101 ? -3.705 -1.260 -1.775 1.00 95.38 101 ALA A O 1
ATOM 803 N N . LEU A 1 102 ? -5.119 -0.369 -3.281 1.00 93.00 102 LEU A N 1
ATOM 804 C CA . LEU A 1 102 ? -4.992 -1.417 -4.289 1.00 93.00 102 LEU A CA 1
ATOM 805 C C . LEU A 1 102 ? -3.525 -1.745 -4.621 1.00 93.00 102 LEU A C 1
ATOM 807 O O . LEU A 1 102 ? -3.151 -2.913 -4.707 1.00 93.00 102 LEU A O 1
ATOM 811 N N . GLU A 1 103 ? -2.676 -0.722 -4.681 1.00 90.44 103 GLU A N 1
ATOM 812 C CA . GLU A 1 103 ? -1.241 -0.803 -4.974 1.00 90.44 103 GLU A CA 1
ATOM 813 C C . GLU A 1 103 ? -0.431 -1.468 -3.846 1.00 90.44 103 GLU A C 1
ATOM 815 O O . GLU A 1 103 ? 0.695 -1.923 -4.047 1.00 90.44 103 GLU A O 1
ATOM 820 N N . LYS A 1 104 ? -0.991 -1.516 -2.633 1.00 92.81 104 LYS A N 1
ATOM 821 C CA . LYS A 1 104 ? -0.367 -2.078 -1.425 1.00 92.81 104 LYS A CA 1
ATOM 822 C C . LYS A 1 104 ? -0.951 -3.432 -1.029 1.00 92.81 104 LYS A C 1
ATOM 824 O O . LYS A 1 104 ? -0.315 -4.162 -0.273 1.00 92.81 104 LYS A O 1
ATOM 829 N N . ARG A 1 105 ? -2.125 -3.792 -1.555 1.00 92.31 105 ARG A N 1
ATOM 830 C CA . ARG A 1 105 ? -2.869 -5.008 -1.199 1.00 92.31 105 ARG A CA 1
ATOM 831 C C . ARG A 1 105 ? -2.048 -6.286 -1.376 1.00 92.31 105 ARG A C 1
ATOM 833 O O . ARG A 1 105 ? -1.988 -7.099 -0.461 1.00 92.31 105 ARG A O 1
ATOM 840 N N . ALA A 1 106 ? -1.400 -6.447 -2.531 1.00 91.25 106 ALA A N 1
ATOM 841 C CA . ALA A 1 106 ? -0.618 -7.646 -2.844 1.00 91.25 106 ALA A CA 1
ATOM 842 C C . ALA A 1 106 ? 0.610 -7.801 -1.933 1.00 91.25 106 ALA A C 1
ATOM 844 O O . ALA A 1 106 ? 0.920 -8.902 -1.487 1.00 91.25 106 ALA A O 1
ATOM 845 N N . VAL A 1 107 ? 1.280 -6.686 -1.628 1.00 91.69 107 VAL A N 1
ATOM 846 C CA . VAL A 1 107 ? 2.406 -6.649 -0.684 1.00 91.69 107 VAL A CA 1
ATOM 847 C C . VAL A 1 107 ? 1.929 -7.057 0.704 1.00 91.69 107 VAL A C 1
ATOM 849 O O . VAL A 1 107 ? 2.486 -7.973 1.293 1.00 91.69 107 VAL A O 1
ATOM 852 N N . TRP A 1 108 ? 0.837 -6.461 1.180 1.00 92.69 108 TRP A N 1
ATOM 853 C CA . TRP A 1 108 ? 0.299 -6.775 2.496 1.00 92.69 108 TRP A CA 1
ATOM 854 C C . TRP A 1 108 ? -0.156 -8.234 2.634 1.00 92.69 108 TRP A C 1
ATOM 856 O O . TRP A 1 108 ? 0.154 -8.867 3.635 1.00 92.69 108 TRP A O 1
ATOM 866 N N . LEU A 1 109 ? -0.843 -8.792 1.629 1.00 91.62 109 LEU A N 1
ATOM 867 C CA . LEU A 1 109 ? -1.271 -10.200 1.631 1.00 91.62 109 LEU A CA 1
ATOM 868 C C . LEU A 1 109 ? -0.089 -11.171 1.699 1.00 91.62 109 LEU A C 1
ATOM 870 O O . LEU A 1 109 ? -0.175 -12.217 2.338 1.00 91.62 109 LEU A O 1
ATOM 874 N N . ARG A 1 110 ? 1.020 -10.828 1.043 1.00 90.56 110 ARG A N 1
ATOM 875 C CA . ARG A 1 110 ? 2.250 -11.611 1.130 1.00 90.56 110 ARG A CA 1
ATOM 876 C C . ARG A 1 110 ? 2.879 -11.497 2.518 1.00 90.56 110 ARG A C 1
ATOM 878 O O . ARG A 1 110 ? 3.326 -12.504 3.054 1.00 90.56 110 ARG A O 1
ATOM 885 N N . ASP A 1 111 ? 2.911 -10.293 3.080 1.00 89.62 111 ASP A N 1
ATOM 886 C CA . ASP A 1 111 ? 3.601 -10.016 4.341 1.00 89.62 111 ASP A CA 1
ATOM 887 C C . ASP A 1 111 ? 2.820 -10.545 5.563 1.00 89.62 111 ASP A C 1
ATOM 889 O O . ASP A 1 111 ? 3.424 -10.976 6.540 1.00 89.62 111 ASP A O 1
ATOM 893 N N . VAL A 1 112 ? 1.482 -10.563 5.507 1.00 88.50 112 VAL A N 1
ATOM 894 C CA . VAL A 1 112 ? 0.623 -11.108 6.575 1.00 88.50 112 VAL A CA 1
ATOM 895 C C . VAL A 1 112 ? 0.639 -12.642 6.628 1.00 88.50 112 VAL A C 1
ATOM 897 O O . VAL A 1 112 ? 0.431 -13.227 7.692 1.00 88.50 112 VAL A O 1
ATOM 900 N N . GLY A 1 113 ? 0.909 -13.296 5.493 1.00 82.81 113 GLY A N 1
ATOM 901 C CA . GLY A 1 113 ? 0.983 -14.751 5.383 1.00 82.81 113 GLY A CA 1
ATOM 902 C C . GLY A 1 113 ? -0.305 -15.475 5.800 1.00 82.81 113 GLY A C 1
ATOM 903 O O . GLY A 1 113 ? -1.397 -14.910 5.808 1.00 82.81 113 GLY A O 1
ATOM 904 N N . THR A 1 114 ? -0.180 -16.760 6.137 1.00 77.25 114 THR A N 1
ATOM 905 C CA . THR A 1 114 ? -1.305 -17.609 6.577 1.00 77.25 114 THR A CA 1
ATOM 906 C C . THR A 1 114 ? -1.592 -17.516 8.073 1.00 77.25 114 THR A C 1
ATOM 908 O O . THR A 1 114 ? -2.691 -17.851 8.503 1.00 77.25 114 THR A O 1
ATOM 911 N N . GLU A 1 115 ? -0.610 -17.096 8.871 1.00 77.69 115 GLU A N 1
ATOM 912 C CA . GLU A 1 115 ? -0.715 -17.026 10.336 1.00 77.69 115 GLU A CA 1
ATOM 913 C C . GLU A 1 115 ? -1.383 -15.734 10.822 1.00 77.69 115 GLU A C 1
ATOM 915 O O . GLU A 1 115 ? -1.866 -15.666 11.955 1.00 77.69 115 GLU A O 1
ATOM 920 N N . GLY A 1 116 ? -1.454 -14.721 9.957 1.00 82.56 116 GLY A N 1
ATOM 921 C CA . GLY A 1 116 ? -2.069 -13.451 10.287 1.00 82.56 116 GLY A CA 1
ATOM 922 C C . GLY A 1 116 ? -1.170 -12.517 11.089 1.00 82.56 116 GLY A C 1
ATOM 923 O O . GLY A 1 116 ? -0.087 -12.880 11.551 1.00 82.56 116 GLY A O 1
ATOM 924 N N . PRO A 1 117 ? -1.642 -11.285 11.329 1.00 86.69 117 PRO A N 1
ATOM 925 C CA . PRO A 1 117 ? -0.951 -10.391 12.231 1.00 86.69 117 PRO A CA 1
ATOM 926 C C . PRO A 1 117 ? -1.142 -10.856 13.681 1.00 86.69 117 PRO A C 1
ATOM 928 O O . PRO A 1 117 ? -2.245 -11.203 14.110 1.00 86.69 117 PRO A O 1
ATOM 931 N N . GLY A 1 118 ? -0.070 -10.809 14.474 1.00 87.44 118 GLY A N 1
ATOM 932 C CA . GLY A 1 118 ? -0.111 -11.213 15.880 1.00 87.44 118 GLY A CA 1
ATOM 933 C C . GLY A 1 118 ? -1.101 -10.397 16.726 1.00 87.44 118 GLY A C 1
ATOM 934 O O . GLY A 1 118 ? -1.392 -9.232 16.451 1.00 87.44 118 GLY A O 1
ATOM 935 N N . LYS A 1 119 ? -1.579 -10.975 17.838 1.00 90.50 119 LYS A N 1
ATOM 936 C CA . LYS A 1 119 ? -2.558 -10.331 18.743 1.00 90.50 119 LYS A CA 1
ATOM 937 C C . LYS A 1 119 ? -2.127 -8.940 19.223 1.00 90.50 119 LYS A C 1
ATOM 939 O O . LYS A 1 119 ? -2.966 -8.055 19.352 1.00 90.50 119 LYS A O 1
ATOM 944 N N . VAL A 1 120 ? -0.830 -8.731 19.465 1.00 90.38 120 VAL A N 1
ATOM 945 C CA . VAL A 1 120 ? -0.270 -7.429 19.875 1.00 90.38 120 VAL A CA 1
ATOM 946 C C . VAL A 1 120 ? -0.529 -6.353 18.818 1.00 90.38 120 VAL A C 1
ATOM 948 O O . VAL A 1 120 ? -0.923 -5.239 19.162 1.00 90.38 120 VAL A O 1
ATOM 951 N N . TYR A 1 121 ? -0.384 -6.702 17.539 1.00 91.31 121 TYR A N 1
ATOM 952 C CA . TYR A 1 121 ? -0.646 -5.804 16.420 1.00 91.31 121 TYR A CA 1
ATOM 953 C C . TYR A 1 121 ? -2.125 -5.417 16.351 1.00 91.31 121 TYR A C 1
ATOM 955 O O . TYR A 1 121 ? -2.456 -4.233 16.321 1.00 91.31 121 TYR A O 1
ATOM 963 N N . ILE A 1 122 ? -3.024 -6.403 16.438 1.00 93.31 122 ILE A N 1
ATOM 964 C CA . ILE A 1 122 ? -4.477 -6.166 16.449 1.00 93.31 122 ILE A CA 1
ATOM 965 C C . ILE A 1 122 ? -4.876 -5.265 17.629 1.00 93.31 122 ILE A C 1
ATOM 967 O O . ILE A 1 122 ? -5.680 -4.347 17.471 1.00 93.31 122 ILE A O 1
ATOM 971 N N . GLN A 1 123 ? -4.286 -5.467 18.810 1.00 94.25 123 GLN A N 1
ATOM 972 C CA . GLN A 1 123 ? -4.551 -4.617 19.974 1.00 94.25 123 GLN A CA 1
ATOM 973 C C . GLN A 1 123 ? -4.060 -3.179 19.777 1.00 94.25 123 GLN A C 1
ATOM 975 O O . GLN A 1 123 ? -4.727 -2.233 20.199 1.00 94.25 123 GLN A O 1
ATOM 980 N N . ALA A 1 124 ? -2.912 -2.991 19.126 1.00 93.56 124 ALA A N 1
ATOM 981 C CA . ALA A 1 124 ? -2.421 -1.660 18.805 1.00 93.56 124 ALA A CA 1
ATOM 982 C C . ALA A 1 124 ? -3.335 -0.955 17.788 1.00 93.56 124 ALA A C 1
ATOM 984 O O . ALA A 1 124 ? -3.710 0.193 18.026 1.00 93.56 124 ALA A O 1
ATOM 985 N N . LEU A 1 125 ? -3.802 -1.661 16.749 1.00 94.94 125 LEU A N 1
ATOM 986 C CA . LEU A 1 125 ? -4.801 -1.145 15.804 1.00 94.94 125 LEU A CA 1
ATOM 987 C C . LEU A 1 125 ? -6.094 -0.721 16.509 1.00 94.94 125 LEU A C 1
ATOM 989 O O . LEU A 1 125 ? -6.605 0.364 16.246 1.00 94.94 125 LEU A O 1
ATOM 993 N N . LYS A 1 126 ? -6.601 -1.530 17.446 1.00 95.31 126 LYS A N 1
ATOM 994 C CA . LYS A 1 126 ? -7.796 -1.197 18.237 1.00 95.31 126 LYS A CA 1
ATOM 995 C C . LYS A 1 126 ? -7.621 0.070 19.065 1.00 95.31 126 LYS A C 1
ATOM 997 O O . LYS A 1 126 ? -8.522 0.905 19.104 1.00 95.31 126 LYS A O 1
ATOM 1002 N N . LYS A 1 127 ? -6.464 0.240 19.710 1.00 95.19 127 LYS A N 1
ATOM 1003 C CA . LYS A 1 127 ? -6.149 1.473 20.446 1.00 95.19 127 LYS A CA 1
ATOM 1004 C C . LYS A 1 127 ? -6.124 2.681 19.509 1.00 95.19 127 LYS A C 1
ATOM 1006 O O . LYS A 1 127 ? -6.650 3.729 19.873 1.00 95.19 127 LYS A O 1
ATOM 1011 N N . THR A 1 128 ? -5.563 2.535 18.308 1.00 94.38 128 THR A N 1
ATOM 1012 C CA . THR A 1 128 ? -5.595 3.579 17.271 1.00 94.38 128 THR A CA 1
ATOM 1013 C C . THR A 1 128 ? -7.022 3.904 16.850 1.00 94.38 128 THR A C 1
ATOM 1015 O O . THR A 1 128 ? -7.414 5.068 16.881 1.00 94.38 128 THR A O 1
ATOM 1018 N N . ALA A 1 129 ? -7.830 2.887 16.550 1.00 94.25 129 ALA A N 1
ATOM 1019 C CA . ALA A 1 129 ? -9.224 3.051 16.160 1.00 94.25 129 ALA A CA 1
ATOM 1020 C C . ALA A 1 129 ? -10.044 3.770 17.236 1.00 94.25 129 ALA A C 1
ATOM 1022 O O . ALA A 1 129 ? -10.788 4.693 16.923 1.00 94.25 129 ALA A O 1
ATOM 1023 N N . LEU A 1 130 ? -9.848 3.431 18.514 1.00 94.06 130 LEU A N 1
ATOM 1024 C CA . LEU A 1 130 ? -10.510 4.105 19.632 1.00 94.06 130 LEU A CA 1
ATOM 1025 C C . LEU A 1 130 ? -10.199 5.611 19.665 1.00 94.06 130 LEU A C 1
ATOM 1027 O O . LEU A 1 130 ? -11.106 6.418 19.856 1.00 94.06 130 LEU A O 1
ATOM 1031 N N . ARG A 1 131 ? -8.942 6.005 19.423 1.00 92.56 131 ARG A N 1
ATOM 1032 C CA . ARG A 1 131 ? -8.563 7.427 19.339 1.00 92.56 131 ARG A CA 1
ATOM 1033 C C . ARG A 1 131 ? -9.167 8.109 18.120 1.00 92.56 131 ARG A C 1
ATOM 1035 O O . ARG A 1 131 ? -9.620 9.240 18.237 1.00 92.56 131 ARG A O 1
ATOM 1042 N N . MET A 1 132 ? -9.189 7.431 16.975 1.00 92.81 132 MET A N 1
ATOM 1043 C CA . MET A 1 132 ? -9.787 7.968 15.752 1.00 92.81 132 MET A CA 1
ATOM 1044 C C . MET A 1 132 ? -11.297 8.160 15.891 1.00 92.81 132 MET A C 1
ATOM 1046 O O . MET A 1 132 ? -11.810 9.184 15.461 1.00 92.81 132 MET A O 1
ATOM 1050 N N . ASN A 1 133 ? -11.994 7.217 16.528 1.00 91.69 133 ASN A N 1
ATOM 1051 C CA . ASN A 1 133 ? -13.429 7.311 16.798 1.00 91.69 133 ASN A CA 1
ATOM 1052 C C . ASN A 1 133 ? -13.759 8.466 17.764 1.00 91.69 133 ASN A C 1
ATOM 1054 O O . ASN A 1 133 ? -14.842 9.034 17.685 1.00 91.69 133 ASN A O 1
ATOM 1058 N N . ALA A 1 134 ? -12.839 8.810 18.672 1.00 90.88 134 ALA A N 1
ATOM 1059 C CA . ALA A 1 134 ? -12.980 9.949 19.581 1.00 90.88 134 ALA A CA 1
ATOM 1060 C C . ALA A 1 134 ? -12.554 11.293 18.955 1.00 90.88 134 ALA A C 1
ATOM 1062 O O . ALA A 1 134 ? -12.849 12.351 19.508 1.00 90.88 134 ALA A O 1
ATOM 1063 N N . ALA A 1 135 ? -11.834 11.265 17.832 1.00 89.25 135 ALA A N 1
ATOM 1064 C CA . ALA A 1 135 ? -11.388 12.457 17.128 1.00 89.25 135 ALA A CA 1
ATOM 1065 C C . ALA A 1 135 ? -12.469 12.969 16.169 1.00 89.25 135 ALA A C 1
ATOM 1067 O O . ALA A 1 135 ? -13.296 12.213 15.661 1.00 89.25 135 ALA A O 1
ATOM 1068 N N . ALA A 1 136 ? -12.432 14.270 15.874 1.00 86.44 136 ALA A N 1
ATOM 1069 C CA . ALA A 1 136 ? -13.253 14.819 14.805 1.00 86.44 136 ALA A CA 1
ATOM 1070 C C . ALA A 1 136 ? -12.859 14.177 13.457 1.00 86.44 136 ALA A C 1
ATOM 1072 O O . ALA A 1 136 ? -11.663 13.979 13.203 1.00 86.44 136 ALA A O 1
ATOM 1073 N N . PRO A 1 137 ? -13.833 13.865 12.583 1.00 85.88 137 PRO A N 1
ATOM 1074 C CA . PRO A 1 137 ? -13.536 13.331 11.264 1.00 85.88 137 PRO A CA 1
ATOM 1075 C C . PRO A 1 137 ? -12.713 14.338 10.439 1.00 85.88 137 PRO A C 1
ATOM 1077 O O . PRO A 1 137 ? -12.753 15.545 10.707 1.00 85.88 137 PRO A O 1
ATOM 1080 N N . PRO A 1 138 ? -11.977 13.870 9.413 1.00 89.69 138 PRO A N 1
ATOM 1081 C CA . PRO A 1 138 ? -11.284 14.764 8.494 1.00 89.69 138 PRO A CA 1
ATOM 1082 C C . PRO A 1 138 ? -12.258 15.772 7.876 1.00 89.69 138 PRO A C 1
ATOM 1084 O O . PRO A 1 138 ? -13.391 15.421 7.542 1.00 89.69 138 PRO A O 1
ATOM 1087 N N . LYS A 1 139 ? -11.800 17.016 7.699 1.00 89.00 139 LYS A N 1
ATOM 1088 C CA . LYS A 1 139 ? -12.572 18.054 7.008 1.00 89.00 139 LYS A CA 1
ATOM 1089 C C . LYS A 1 139 ? -12.914 17.615 5.582 1.00 89.00 139 LYS A C 1
ATOM 1091 O O . LYS A 1 139 ? -12.192 16.837 4.957 1.00 89.00 139 LYS A O 1
ATOM 1096 N N . GLU A 1 140 ? -14.006 18.154 5.057 1.00 86.75 140 GLU A N 1
ATOM 1097 C CA . GLU A 1 140 ? -14.377 17.950 3.661 1.00 86.75 140 GLU A CA 1
ATOM 1098 C C . GLU A 1 140 ? -13.277 18.471 2.715 1.00 86.75 140 GLU A C 1
ATOM 1100 O O . GLU A 1 140 ? -12.551 19.410 3.042 1.00 86.75 140 GLU A O 1
ATOM 1105 N N . GLY A 1 141 ? -13.095 17.809 1.570 1.00 88.00 141 GLY A N 1
ATOM 1106 C CA . GLY A 1 141 ? -12.014 18.102 0.617 1.00 88.00 141 GLY A CA 1
ATOM 1107 C C . GLY A 1 141 ? -10.650 17.483 0.953 1.00 88.00 141 GLY A C 1
ATOM 1108 O O . GLY A 1 141 ? -9.750 17.515 0.118 1.00 88.00 141 GLY A O 1
ATOM 1109 N N . VAL A 1 142 ? -10.481 16.868 2.128 1.00 91.94 142 VAL A N 1
ATOM 1110 C CA . VAL A 1 142 ? -9.237 16.174 2.490 1.00 91.94 142 VAL A CA 1
ATOM 1111 C C . VAL A 1 142 ? -9.181 14.789 1.832 1.00 91.94 142 VAL A C 1
ATOM 1113 O O . VAL A 1 142 ? -10.078 13.965 2.021 1.00 91.94 142 VAL A O 1
ATOM 1116 N N . SER A 1 143 ? -8.108 14.526 1.079 1.00 92.25 143 SER A N 1
ATOM 1117 C CA . SER A 1 143 ? -7.870 13.256 0.375 1.00 92.25 143 SER A CA 1
ATOM 1118 C C . SER A 1 143 ? -6.888 12.316 1.081 1.00 92.25 143 SER A C 1
ATOM 1120 O O . SER A 1 143 ? -6.746 11.162 0.675 1.00 92.25 143 SER A O 1
ATOM 1122 N N . SER A 1 144 ? -6.226 12.768 2.148 1.00 93.88 144 SER A N 1
ATOM 1123 C CA . SER A 1 144 ? -5.308 11.952 2.943 1.00 93.88 144 SER A CA 1
ATOM 1124 C C . SER A 1 144 ? -5.446 12.235 4.435 1.00 93.88 144 SER A C 1
ATOM 1126 O O . SER A 1 144 ? -5.704 13.357 4.862 1.00 93.88 144 SER A O 1
ATOM 1128 N N . TYR A 1 145 ? -5.291 11.200 5.252 1.00 94.62 145 TYR A N 1
ATOM 1129 C CA . TYR A 1 145 ? -5.353 11.319 6.705 1.00 94.62 145 TYR A CA 1
ATOM 1130 C C . TYR A 1 145 ? -4.272 10.449 7.328 1.00 94.62 145 TYR A C 1
ATOM 1132 O O . TYR A 1 145 ? -4.113 9.296 6.942 1.00 94.62 145 TYR A O 1
ATOM 1140 N N . VAL A 1 146 ? -3.528 10.991 8.287 1.00 94.38 146 VAL A N 1
ATOM 1141 C CA . VAL A 1 146 ? -2.467 10.261 8.983 1.00 94.38 146 VAL A CA 1
ATOM 1142 C C . VAL A 1 146 ? -2.701 10.377 10.476 1.00 94.38 146 VAL A C 1
ATOM 1144 O O . VAL A 1 146 ? -2.916 11.471 10.998 1.00 94.38 146 VAL A O 1
ATOM 1147 N N . ILE A 1 147 ? -2.640 9.242 11.159 1.00 92.75 147 ILE A N 1
ATOM 1148 C CA . ILE A 1 147 ? -2.559 9.174 12.613 1.00 92.75 147 ILE A CA 1
ATOM 1149 C C . ILE A 1 147 ? -1.203 8.592 12.980 1.00 92.75 147 ILE A C 1
ATOM 1151 O O . ILE A 1 147 ? -0.809 7.593 12.398 1.00 92.75 147 ILE A O 1
ATOM 1155 N N . SER A 1 148 ? -0.491 9.211 13.923 1.00 88.69 148 SER A N 1
ATOM 1156 C CA . SER A 1 148 ? 0.869 8.792 14.311 1.00 88.69 148 SER A CA 1
ATOM 1157 C C . SER A 1 148 ? 0.941 8.116 15.685 1.00 88.69 148 SER A C 1
ATOM 1159 O O . SER A 1 148 ? 2.004 7.664 16.094 1.00 88.69 148 SER A O 1
ATOM 1161 N N . SER A 1 149 ? -0.165 8.047 16.435 1.00 82.50 149 SER A N 1
ATOM 1162 C CA . SER A 1 149 ? -0.196 7.476 17.789 1.00 82.50 149 SER A CA 1
ATOM 1163 C C . SER A 1 149 ? -1.461 6.645 18.018 1.00 82.50 149 SER A C 1
ATOM 1165 O O . SER A 1 149 ? -2.554 7.123 17.708 1.00 82.50 149 SER A O 1
ATOM 1167 N N . PRO A 1 150 ? -1.365 5.439 18.615 1.00 86.38 150 PRO A N 1
ATOM 1168 C CA . PRO A 1 150 ? -0.163 4.754 19.112 1.00 86.38 150 PRO A CA 1
ATOM 1169 C C . PRO A 1 150 ? 0.730 4.132 18.025 1.00 86.38 150 PRO A C 1
ATOM 1171 O O . PRO A 1 150 ? 1.809 3.650 18.348 1.00 86.38 150 PRO A O 1
ATOM 1174 N N . MET A 1 151 ? 0.296 4.131 16.766 1.00 90.50 151 MET A N 1
ATOM 1175 C CA . MET A 1 151 ? 1.088 3.696 15.613 1.00 90.50 151 MET A CA 1
ATOM 1176 C C . MET A 1 151 ? 0.766 4.560 14.397 1.00 90.50 151 MET A C 1
ATOM 1178 O O . MET A 1 151 ? -0.333 5.115 14.319 1.00 90.50 151 MET A O 1
ATOM 1182 N N . GLU A 1 152 ? 1.718 4.662 13.469 1.00 92.62 152 GLU A N 1
ATOM 1183 C CA . GLU A 1 152 ? 1.526 5.405 12.228 1.00 92.62 152 GLU A CA 1
ATOM 1184 C C . GLU A 1 152 ? 0.657 4.619 11.246 1.00 92.62 152 GLU A C 1
ATOM 1186 O O . GLU A 1 152 ? 1.039 3.546 10.785 1.00 92.62 152 GLU A O 1
ATOM 1191 N N . ILE A 1 153 ? -0.511 5.164 10.912 1.00 95.56 153 ILE A N 1
ATOM 1192 C CA . ILE A 1 153 ? -1.387 4.639 9.866 1.00 95.56 153 ILE A CA 1
ATOM 1193 C C . ILE A 1 153 ? -1.781 5.797 8.960 1.00 95.56 153 ILE A C 1
ATOM 1195 O O . ILE A 1 153 ? -2.265 6.831 9.429 1.00 95.56 153 ILE A O 1
ATOM 1199 N N . SER A 1 154 ? -1.594 5.612 7.655 1.00 96.00 154 SER A N 1
ATOM 1200 C CA . SER A 1 154 ? -2.063 6.569 6.654 1.00 96.00 154 SER A CA 1
ATOM 1201 C C . SER A 1 154 ? -3.273 6.029 5.911 1.00 96.00 154 SER A C 1
ATOM 1203 O O . SER A 1 154 ? -3.375 4.832 5.632 1.00 96.00 154 SER A O 1
ATOM 1205 N N . PHE A 1 155 ? -4.168 6.938 5.558 1.00 96.75 155 PHE A N 1
ATOM 1206 C CA . PHE A 1 155 ? -5.381 6.681 4.815 1.00 96.75 155 PHE A CA 1
ATOM 1207 C C . PHE A 1 155 ? -5.438 7.592 3.600 1.00 96.75 155 PHE A C 1
ATOM 1209 O O . PHE A 1 155 ? -5.000 8.743 3.648 1.00 96.75 155 PHE A O 1
ATOM 1216 N N . ILE A 1 156 ? -6.007 7.068 2.524 1.00 95.81 156 ILE A N 1
ATOM 1217 C CA . ILE A 1 156 ? -6.204 7.768 1.259 1.00 95.81 156 ILE A CA 1
ATOM 1218 C C . ILE A 1 156 ? -7.687 7.671 0.921 1.00 95.81 156 ILE A C 1
ATOM 1220 O O . ILE A 1 156 ? -8.282 6.598 1.035 1.00 95.81 156 ILE A O 1
ATOM 1224 N N . LYS A 1 157 ? -8.288 8.792 0.533 1.00 95.38 157 LYS A N 1
ATOM 1225 C CA . LYS A 1 157 ? -9.667 8.846 0.058 1.00 95.38 157 LYS A CA 1
ATOM 1226 C C . LYS A 1 157 ? -9.684 8.602 -1.445 1.00 95.38 157 LYS A C 1
ATOM 1228 O O . LYS A 1 157 ? -8.981 9.284 -2.188 1.00 95.38 157 LYS A O 1
ATOM 1233 N N . TYR A 1 158 ? -10.467 7.627 -1.883 1.00 93.94 158 TYR A N 1
ATOM 1234 C CA . TYR A 1 158 ? -10.666 7.343 -3.302 1.00 93.94 158 TYR A CA 1
ATOM 1235 C C . TYR A 1 158 ? -11.734 8.269 -3.896 1.00 93.94 158 TYR A C 1
ATOM 1237 O O . TYR A 1 158 ? -12.547 8.842 -3.168 1.00 93.94 158 TYR A O 1
ATOM 1245 N N . GLU A 1 159 ? -11.745 8.412 -5.225 1.00 91.12 159 GLU A N 1
ATOM 1246 C CA . GLU A 1 159 ? -12.746 9.223 -5.944 1.00 91.12 159 GLU A CA 1
ATOM 1247 C C . GLU A 1 159 ? -14.181 8.723 -5.707 1.00 91.12 159 GLU A C 1
ATOM 1249 O O . GLU A 1 159 ? -15.115 9.519 -5.679 1.00 91.12 159 GLU A O 1
ATOM 1254 N N . SER A 1 160 ? -14.348 7.424 -5.440 1.00 90.44 160 SER A N 1
ATOM 1255 C CA . SER A 1 160 ? -15.612 6.800 -5.024 1.00 90.44 160 SER A CA 1
ATOM 1256 C C . SER A 1 160 ? -16.120 7.266 -3.650 1.00 90.44 160 SER A C 1
ATOM 1258 O O . SER A 1 160 ? -17.231 6.925 -3.247 1.00 90.44 160 SER A O 1
ATOM 1260 N N . GLY A 1 161 ? -15.322 8.036 -2.905 1.00 91.81 161 GLY A N 1
ATOM 1261 C CA . GLY A 1 161 ? -15.677 8.594 -1.603 1.00 91.81 161 GLY A CA 1
ATOM 1262 C C . GLY A 1 161 ? -15.357 7.693 -0.410 1.00 91.81 161 GLY A C 1
ATOM 1263 O O . GLY A 1 161 ? -15.506 8.146 0.727 1.00 91.81 161 GLY A O 1
ATOM 1264 N N . VAL A 1 162 ? -14.883 6.465 -0.643 1.00 95.12 162 VAL A N 1
ATOM 1265 C CA . VAL A 1 162 ? -14.439 5.556 0.424 1.00 95.12 162 VAL A CA 1
ATOM 1266 C C . VAL A 1 162 ? -12.990 5.819 0.817 1.00 95.12 162 VAL A C 1
ATOM 1268 O O . VAL A 1 162 ? -12.170 6.271 0.013 1.00 95.12 162 VAL A O 1
ATOM 1271 N N . TRP A 1 163 ? -12.661 5.521 2.067 1.00 96.75 163 TRP A N 1
ATOM 1272 C CA . TRP A 1 163 ? -11.292 5.565 2.562 1.00 96.75 163 TRP A CA 1
ATOM 1273 C C . TRP A 1 163 ? -10.635 4.191 2.479 1.00 96.75 163 TRP A C 1
ATOM 1275 O O . TRP A 1 163 ? -11.273 3.156 2.667 1.00 96.75 163 TRP A O 1
ATOM 1285 N N . LYS A 1 164 ? -9.329 4.201 2.217 1.00 97.31 164 LYS A N 1
ATOM 1286 C CA . LYS A 1 164 ? -8.462 3.022 2.179 1.00 97.31 164 LYS A CA 1
ATOM 1287 C C . LYS A 1 164 ? -7.239 3.239 3.048 1.00 97.31 164 LYS A C 1
ATOM 1289 O O . LYS A 1 164 ? -6.766 4.366 3.188 1.00 97.31 164 LYS A O 1
ATOM 1294 N N . ILE A 1 165 ? -6.689 2.158 3.582 1.00 97.12 165 ILE A N 1
ATOM 1295 C CA . ILE A 1 165 ? -5.427 2.174 4.319 1.00 97.12 165 ILE A CA 1
ATOM 1296 C C . ILE A 1 165 ? -4.276 2.243 3.307 1.00 97.12 165 ILE A C 1
ATOM 1298 O O . ILE A 1 165 ? -4.050 1.306 2.544 1.00 97.12 165 ILE A O 1
ATOM 1302 N N . GLY A 1 166 ? -3.560 3.366 3.280 1.00 94.31 166 GLY A N 1
ATOM 1303 C CA . GLY A 1 166 ? -2.432 3.604 2.375 1.00 94.31 166 GLY A CA 1
ATOM 1304 C C . GLY A 1 166 ? -1.095 3.094 2.915 1.00 94.31 166 GLY A C 1
ATOM 1305 O O . GLY A 1 166 ? -0.224 2.682 2.147 1.00 94.31 166 GLY A O 1
ATOM 1306 N N . ARG A 1 167 ? -0.924 3.100 4.240 1.00 92.94 167 ARG A N 1
ATOM 1307 C CA . ARG A 1 167 ? 0.277 2.591 4.916 1.00 92.94 167 ARG A CA 1
ATOM 1308 C C . ARG A 1 167 ? -0.096 2.063 6.290 1.00 92.94 167 ARG A C 1
ATOM 1310 O O . ARG A 1 167 ? -0.766 2.766 7.044 1.00 92.94 167 ARG A O 1
ATOM 1317 N N . LEU A 1 168 ? 0.375 0.856 6.572 1.00 89.25 168 LEU A N 1
ATOM 1318 C CA . LEU A 1 168 ? 0.425 0.247 7.895 1.00 89.25 168 LEU A CA 1
ATOM 1319 C C . LEU A 1 168 ? 1.875 0.318 8.410 1.00 89.25 168 LEU A C 1
ATOM 1321 O O . LEU A 1 168 ? 2.782 0.434 7.579 1.00 89.25 168 LEU A O 1
ATOM 1325 N N . PRO A 1 169 ? 2.077 0.307 9.736 1.00 80.75 169 PRO A N 1
ATOM 1326 C CA . PRO A 1 169 ? 3.403 0.353 10.348 1.00 80.75 169 PRO A CA 1
ATOM 1327 C C . PRO A 1 169 ? 4.216 -0.915 10.082 1.00 80.75 169 PRO A C 1
ATOM 1329 O O . PRO A 1 169 ? 3.592 -1.974 9.829 1.00 80.75 169 PRO A O 1
#

pLDDT: mean 87.8, std 10.15, range [49.0, 97.62]

Radius of gyration: 34.72 Å; chains: 1; bounding box: 101×36×72 Å

Secondary structure (DSSP, 8-state):
-----PPPTHHHHHHHHHHHHHHHHHHHHHHHHHHHHHHHHHHHHHHHHHHHHHHHHHHHHHHHHHHHH---SBSSHHHHHHHHHHHHHTT-HHHHHHTB-HHHHHHHHHHHTTT-S-HHHHHHHHHHHHHHHHSPPPPTT--EEEE-SSS-EEEEE-TTS-EEEEE--

Foldseek 3Di:
DDDDDDPDPPVVVVVVVVVVVVVVVVVVVVVVVVVVVVVVVVVVVVVVVVVVVVVVVVVVVVLLVCLLPQPPADLFPLRRLVQLLVCQVVQNLVSNLSQARPVCSVVVPVVLDNVGDDPVLSVQSVVVSVVQVVDDTDDPPDQKDWDPPPHTWIWGQGNSSHIHTHDDD